Protein AF-A0A353GSE0-F1 (afdb_monomer_lite)

Structure (mmCIF, N/CA/C/O backbone):
data_AF-A0A353GSE0-F1
#
_entry.id   AF-A0A353GSE0-F1
#
loop_
_atom_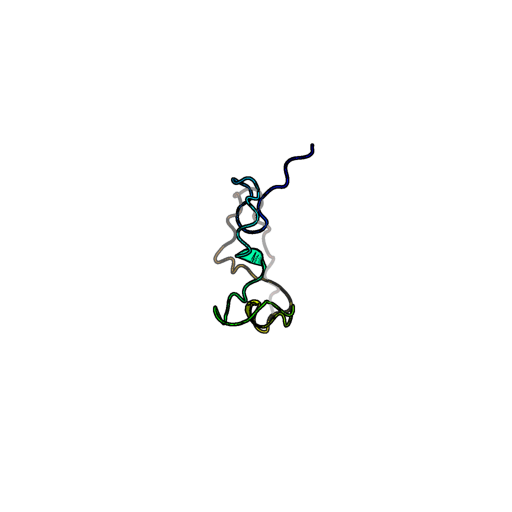site.group_PDB
_atom_site.id
_atom_site.type_symbol
_atom_site.label_atom_id
_atom_site.label_alt_id
_atom_site.label_comp_id
_atom_site.label_asym_id
_atom_site.label_entity_id
_atom_site.label_seq_id
_atom_site.pdbx_PDB_ins_code
_atom_site.Cartn_x
_atom_site.Cartn_y
_atom_site.Cartn_z
_atom_site.occupancy
_atom_site.B_iso_or_equiv
_atom_site.auth_seq_id
_atom_site.auth_comp_id
_atom_site.auth_asym_id
_atom_site.auth_atom_id
_atom_site.pdbx_PDB_model_num
ATOM 1 N N . MET A 1 1 ? 20.0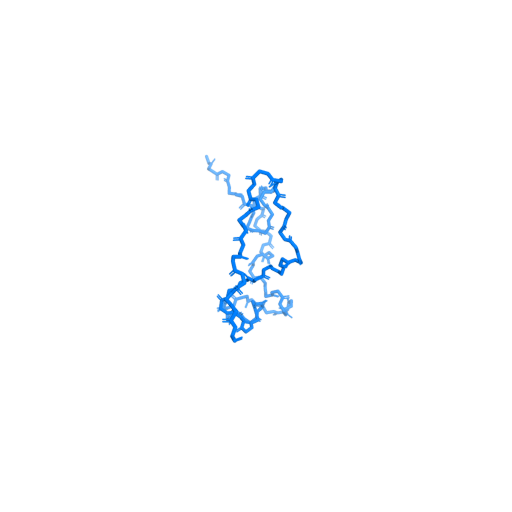09 20.079 2.016 1.00 55.03 1 MET A N 1
ATOM 2 C CA . MET A 1 1 ? 19.364 19.038 1.191 1.00 55.03 1 MET A CA 1
ATOM 3 C C . MET A 1 1 ? 18.377 18.330 2.101 1.00 55.03 1 MET A C 1
ATOM 5 O O . MET A 1 1 ? 18.766 17.992 3.209 1.00 55.03 1 MET A O 1
ATOM 9 N N . THR A 1 2 ? 17.106 18.229 1.724 1.00 72.50 2 THR A N 1
ATOM 10 C CA . THR A 1 2 ? 16.085 17.521 2.515 1.00 72.50 2 THR A CA 1
ATOM 11 C C . THR A 1 2 ? 16.149 16.036 2.188 1.00 72.50 2 THR A C 1
ATOM 13 O O . THR A 1 2 ? 16.006 15.675 1.021 1.00 72.50 2 THR A O 1
ATOM 16 N N . ILE A 1 3 ? 16.383 15.204 3.200 1.00 76.88 3 ILE A N 1
ATOM 17 C CA . ILE A 1 3 ? 16.340 13.744 3.084 1.00 76.88 3 ILE A CA 1
ATOM 18 C C . ILE A 1 3 ? 14.883 13.348 2.826 1.00 76.88 3 ILE A C 1
ATOM 20 O O . ILE A 1 3 ? 13.988 13.809 3.534 1.00 76.88 3 ILE A O 1
ATOM 24 N N . LYS A 1 4 ? 14.639 12.557 1.777 1.00 87.75 4 LYS A N 1
ATOM 25 C CA . LYS A 1 4 ? 13.321 11.979 1.497 1.00 87.75 4 LYS A CA 1
ATOM 26 C C . LYS A 1 4 ? 13.252 10.593 2.127 1.00 87.75 4 LYS A C 1
ATOM 28 O O . LYS A 1 4 ? 14.168 9.796 1.946 1.00 87.75 4 LYS A O 1
ATOM 33 N N . GLU A 1 5 ? 12.175 10.314 2.844 1.00 95.00 5 GLU A N 1
ATOM 34 C CA . GLU A 1 5 ? 11.886 8.986 3.390 1.00 95.00 5 GLU A CA 1
ATOM 35 C C . GLU A 1 5 ? 11.428 8.040 2.271 1.00 95.00 5 GLU A C 1
ATOM 37 O O . GLU A 1 5 ? 10.884 8.476 1.251 1.00 95.00 5 GLU A O 1
ATOM 42 N N . CYS A 1 6 ? 11.675 6.742 2.441 1.00 95.50 6 CYS A N 1
ATOM 43 C CA . CYS A 1 6 ? 11.204 5.728 1.507 1.00 95.50 6 CYS A CA 1
ATOM 44 C C . CYS A 1 6 ? 9.679 5.560 1.610 1.00 95.50 6 CYS A C 1
ATOM 46 O O . CYS A 1 6 ? 9.135 5.410 2.700 1.00 95.50 6 CYS A O 1
ATOM 48 N N . LEU A 1 7 ? 8.996 5.518 0.459 1.00 93.19 7 LEU A N 1
ATOM 49 C CA . LEU A 1 7 ? 7.535 5.362 0.381 1.00 93.19 7 LEU A CA 1
ATOM 50 C C . LEU A 1 7 ? 7.027 4.015 0.917 1.00 93.19 7 LEU A C 1
ATOM 52 O O . LEU A 1 7 ? 5.898 3.941 1.392 1.00 93.19 7 LEU A O 1
ATOM 56 N N . LEU A 1 8 ? 7.834 2.956 0.810 1.00 93.69 8 LEU A N 1
ATOM 57 C CA . LEU A 1 8 ? 7.460 1.609 1.258 1.00 93.69 8 LEU A CA 1
ATOM 58 C C . LEU A 1 8 ? 7.884 1.326 2.704 1.00 93.69 8 LEU A C 1
ATOM 60 O O . LEU A 1 8 ? 7.352 0.415 3.336 1.00 93.69 8 LEU A O 1
ATOM 64 N N . ASP A 1 9 ? 8.853 2.077 3.229 1.00 94.31 9 ASP A N 1
ATOM 65 C CA . ASP A 1 9 ? 9.443 1.832 4.541 1.00 94.31 9 ASP A CA 1
ATOM 66 C C . ASP A 1 9 ? 9.916 3.141 5.183 1.00 94.31 9 ASP A C 1
ATOM 68 O O . ASP A 1 9 ? 11.034 3.604 4.954 1.00 94.31 9 ASP A O 1
ATOM 72 N N . ASN A 1 10 ? 9.076 3.702 6.054 1.00 92.69 10 ASN A N 1
ATOM 73 C CA . ASN A 1 10 ? 9.349 4.962 6.751 1.00 92.69 10 ASN A CA 1
ATOM 74 C C . ASN A 1 10 ? 10.560 4.900 7.705 1.00 92.69 10 ASN A C 1
ATOM 76 O O . ASN A 1 10 ? 10.928 5.918 8.282 1.00 92.69 10 ASN A O 1
ATOM 80 N N . SER A 1 11 ? 11.173 3.729 7.919 1.00 94.25 11 SER A N 1
ATOM 81 C CA . SER A 1 11 ? 12.421 3.608 8.685 1.00 94.25 11 SER A CA 1
ATOM 82 C C . SER A 1 11 ? 13.683 3.807 7.837 1.00 94.25 11 SER A C 1
ATOM 84 O O . SER A 1 11 ? 14.789 3.830 8.382 1.00 94.25 11 SER A O 1
ATOM 86 N N . LYS A 1 12 ? 13.537 3.951 6.512 1.00 93.81 12 LYS A N 1
ATOM 87 C CA . LYS A 1 12 ? 14.641 4.063 5.555 1.00 93.81 12 LYS A CA 1
ATOM 88 C C . LYS A 1 12 ? 14.634 5.401 4.823 1.00 93.81 12 LYS A C 1
ATOM 90 O O . LYS A 1 12 ? 13.588 5.937 4.461 1.00 93.81 12 LYS A O 1
ATOM 95 N N . GLU A 1 13 ? 15.831 5.892 4.525 1.00 95.94 13 GLU A N 1
ATOM 96 C CA . GLU A 1 13 ? 16.025 6.977 3.562 1.00 95.94 13 GLU A CA 1
ATOM 97 C C . GLU A 1 13 ? 15.850 6.449 2.132 1.00 95.94 13 GLU A C 1
ATOM 99 O O . GLU A 1 13 ? 16.243 5.322 1.815 1.00 95.94 13 GLU A O 1
ATOM 104 N N . CYS A 1 14 ? 15.253 7.261 1.260 1.00 95.69 14 CYS A N 1
ATOM 105 C CA . CYS A 1 14 ? 15.095 6.932 -0.150 1.00 95.69 14 CYS A CA 1
ATOM 106 C C . CYS A 1 14 ? 16.466 6.889 -0.837 1.00 95.69 14 CYS A C 1
ATOM 108 O O . CYS A 1 14 ? 17.209 7.868 -0.820 1.00 95.69 14 CYS A O 1
ATOM 110 N N . ASN A 1 15 ? 16.774 5.757 -1.467 1.00 95.00 15 ASN A N 1
ATOM 111 C CA . ASN A 1 15 ? 18.000 5.513 -2.230 1.00 95.00 15 ASN A CA 1
ATOM 112 C C . ASN A 1 15 ? 17.743 5.378 -3.744 1.00 95.00 15 ASN A C 1
ATOM 114 O O . ASN A 1 15 ? 18.584 4.834 -4.454 1.00 95.00 15 ASN A O 1
ATOM 118 N N . ASP A 1 16 ? 16.574 5.827 -4.212 1.00 94.94 16 ASP A N 1
ATOM 119 C CA . ASP A 1 16 ? 16.133 5.771 -5.611 1.00 94.94 16 ASP A CA 1
ATOM 120 C C . ASP A 1 16 ? 16.159 4.350 -6.220 1.00 94.94 16 ASP A C 1
ATOM 122 O O . ASP A 1 16 ? 16.472 4.166 -7.394 1.00 94.94 16 ASP A O 1
ATOM 126 N N . CYS A 1 17 ? 15.806 3.322 -5.430 1.00 95.31 17 CYS A N 1
ATOM 127 C CA . CYS A 1 17 ? 15.766 1.928 -5.897 1.00 95.31 17 CYS A CA 1
ATOM 128 C C . CYS A 1 17 ? 14.668 1.626 -6.935 1.00 95.31 17 CYS A C 1
ATOM 130 O O . CYS A 1 17 ? 14.760 0.617 -7.630 1.00 95.31 17 CYS A O 1
ATOM 132 N N . GLY A 1 18 ? 13.625 2.458 -7.027 1.00 93.62 18 GLY A N 1
ATOM 133 C CA . GLY A 1 18 ? 12.503 2.277 -7.959 1.00 93.62 18 GLY A CA 1
ATOM 134 C C . GLY A 1 18 ? 11.484 1.198 -7.566 1.00 93.62 18 GLY A C 1
ATOM 135 O O . GLY A 1 18 ? 10.513 0.995 -8.285 1.00 93.62 18 GLY A O 1
ATOM 136 N N . GLU A 1 19 ? 11.642 0.523 -6.422 1.00 95.50 19 GLU A N 1
ATOM 137 C CA . GLU A 1 19 ? 10.722 -0.548 -5.993 1.00 95.50 19 GLU A CA 1
ATOM 138 C C . GLU A 1 19 ? 9.279 -0.056 -5.806 1.00 95.50 19 GLU A C 1
ATOM 140 O O . GLU A 1 19 ? 8.336 -0.764 -6.144 1.00 95.50 19 GLU A O 1
ATOM 145 N N . CYS A 1 20 ? 9.099 1.179 -5.330 1.00 94.88 20 CYS A N 1
ATOM 146 C CA . CYS A 1 20 ? 7.785 1.802 -5.156 1.00 94.88 20 CYS A CA 1
ATOM 147 C C . CYS A 1 20 ? 7.051 2.100 -6.477 1.00 94.88 20 CYS A C 1
ATOM 149 O O . CYS A 1 20 ? 5.875 2.459 -6.444 1.00 94.88 20 CYS A O 1
ATOM 151 N N . GLU A 1 21 ? 7.723 1.967 -7.624 1.00 96.31 21 GLU A N 1
ATOM 152 C CA . GLU A 1 21 ? 7.129 2.153 -8.951 1.00 96.31 21 GLU A CA 1
ATOM 153 C C . GLU A 1 21 ? 6.613 0.840 -9.556 1.00 96.31 21 GLU A C 1
ATOM 155 O O . GLU A 1 21 ? 5.954 0.864 -10.595 1.00 96.31 21 GLU A O 1
ATOM 160 N N . ILE A 1 22 ? 6.886 -0.311 -8.937 1.00 97.06 22 ILE A N 1
ATOM 161 C CA . ILE A 1 22 ? 6.479 -1.627 -9.440 1.00 97.06 22 ILE A CA 1
ATOM 162 C C . ILE A 1 22 ? 5.101 -2.008 -8.887 1.00 97.06 22 ILE A C 1
ATOM 164 O O . ILE A 1 22 ? 4.735 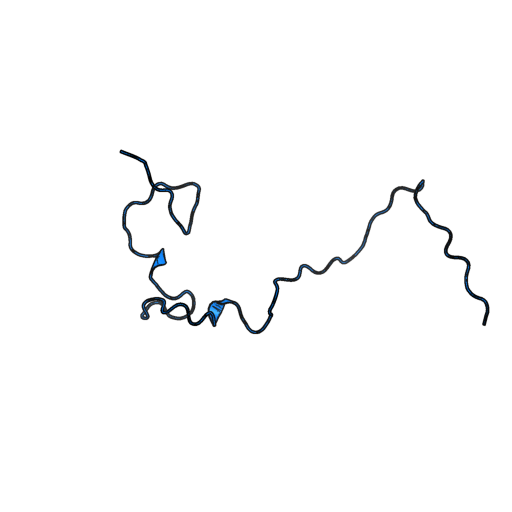-1.661 -7.769 1.00 97.06 22 ILE A O 1
ATOM 168 N N . CYS A 1 23 ? 4.296 -2.705 -9.688 1.00 96.31 23 CYS A N 1
ATOM 169 C CA . CYS A 1 23 ? 2.977 -3.160 -9.270 1.00 96.31 23 CYS A CA 1
ATOM 170 C C . CYS A 1 23 ? 3.070 -4.296 -8.240 1.00 96.31 23 CYS A C 1
ATOM 172 O O . CYS A 1 23 ? 3.646 -5.345 -8.523 1.00 96.31 23 CYS A O 1
ATOM 174 N N . ASP A 1 24 ? 2.377 -4.143 -7.107 1.00 93.88 24 ASP A N 1
ATOM 175 C CA . ASP A 1 24 ? 2.305 -5.168 -6.050 1.00 93.88 24 ASP A CA 1
ATOM 176 C C . ASP A 1 24 ? 1.756 -6.526 -6.527 1.00 93.88 24 ASP A C 1
ATOM 178 O O . ASP A 1 24 ? 2.019 -7.558 -5.911 1.00 93.88 24 ASP A O 1
ATOM 182 N N . LEU A 1 25 ? 0.964 -6.538 -7.608 1.00 95.38 25 LEU A N 1
ATOM 183 C CA . LEU A 1 25 ? 0.377 -7.760 -8.172 1.00 95.38 25 LEU A CA 1
ATOM 184 C C . LEU A 1 25 ? 1.206 -8.373 -9.305 1.00 95.38 25 LEU A C 1
ATOM 186 O O . LEU A 1 25 ? 1.088 -9.573 -9.548 1.00 95.38 25 LEU A O 1
ATOM 190 N N . ASP A 1 26 ? 1.989 -7.570 -10.027 1.00 96.25 26 ASP A N 1
ATOM 191 C CA . ASP A 1 26 ? 2.773 -8.027 -11.176 1.00 96.25 26 ASP A CA 1
ATOM 192 C C . ASP A 1 26 ? 4.161 -7.370 -11.165 1.00 96.25 26 ASP A C 1
ATOM 194 O O . ASP A 1 26 ? 4.286 -6.200 -11.542 1.00 96.25 26 ASP A O 1
ATOM 198 N N . PRO A 1 27 ? 5.222 -8.115 -10.797 1.00 95.56 27 PRO A N 1
ATOM 199 C CA . PRO A 1 27 ? 6.574 -7.573 -10.703 1.00 95.56 27 PRO A CA 1
ATOM 200 C C . PRO A 1 27 ? 7.162 -7.141 -12.057 1.00 95.56 27 PRO A C 1
ATOM 202 O O . PRO A 1 27 ? 8.199 -6.486 -12.083 1.00 95.56 27 PRO A O 1
ATOM 205 N N . ASN A 1 28 ? 6.528 -7.489 -13.185 1.00 96.50 28 ASN A N 1
ATOM 206 C CA . ASN A 1 28 ? 6.962 -7.062 -14.519 1.00 96.50 28 ASN A CA 1
ATOM 207 C C . ASN A 1 28 ? 6.268 -5.775 -14.994 1.00 96.50 28 ASN A C 1
ATOM 209 O O . ASN A 1 28 ? 6.530 -5.311 -16.106 1.00 96.50 28 ASN A O 1
ATOM 213 N N . LYS A 1 29 ? 5.359 -5.209 -14.191 1.00 96.88 29 LYS A N 1
ATOM 214 C CA . LYS A 1 29 ? 4.527 -4.063 -14.562 1.00 96.88 29 LYS A CA 1
ATOM 215 C C . LYS A 1 29 ? 4.872 -2.837 -13.710 1.00 96.88 29 LYS A C 1
ATOM 217 O O . LYS A 1 29 ? 4.841 -2.906 -12.485 1.00 96.88 29 LYS A O 1
ATOM 222 N N . ILE A 1 30 ? 5.090 -1.689 -14.357 1.00 97.50 30 ILE A N 1
ATOM 223 C CA . ILE A 1 30 ? 5.126 -0.379 -13.681 1.00 97.50 30 ILE A CA 1
ATOM 224 C C . ILE A 1 30 ? 3.712 -0.031 -13.200 1.00 97.50 30 ILE A C 1
ATOM 226 O O . ILE A 1 30 ? 2.740 -0.151 -13.954 1.00 97.50 30 ILE A O 1
ATOM 230 N N . CYS A 1 31 ? 3.587 0.391 -11.945 1.00 96.00 31 CYS A N 1
ATOM 231 C CA . CYS A 1 31 ? 2.320 0.771 -11.347 1.00 96.00 31 CYS A CA 1
ATOM 232 C C . CYS A 1 31 ? 1.685 1.936 -12.120 1.00 96.00 31 CYS A C 1
ATOM 234 O O . CYS A 1 31 ? 2.241 3.023 -12.244 1.00 96.00 31 CYS A O 1
ATOM 236 N N . ASP A 1 32 ? 0.481 1.700 -12.629 1.00 96.69 32 ASP A N 1
ATOM 237 C CA . ASP A 1 32 ? -0.344 2.660 -13.364 1.00 96.69 32 ASP A CA 1
ATOM 238 C C . ASP A 1 32 ? -1.494 3.207 -12.504 1.00 96.69 32 ASP A C 1
ATOM 240 O O . ASP A 1 32 ? -2.468 3.740 -13.032 1.00 96.69 32 ASP A O 1
ATOM 244 N N . ASN A 1 33 ? -1.412 3.037 -11.178 1.00 93.12 33 ASN A N 1
ATOM 245 C CA . ASN A 1 33 ? -2.452 3.399 -10.212 1.00 93.12 33 ASN A CA 1
ATOM 246 C C . ASN A 1 33 ? -3.838 2.801 -10.531 1.00 93.12 33 ASN A C 1
ATOM 248 O O . ASN A 1 33 ? -4.866 3.402 -10.232 1.00 93.12 33 ASN A O 1
ATOM 252 N N . CYS A 1 34 ? -3.897 1.593 -11.109 1.00 94.50 34 CYS A N 1
ATOM 253 C CA . CYS A 1 34 ? -5.170 0.914 -11.387 1.00 94.50 34 CYS A CA 1
ATOM 254 C C . CYS A 1 34 ? -5.919 0.402 -10.138 1.00 94.50 34 CYS A C 1
ATOM 256 O O . CYS A 1 34 ? -7.018 -0.131 -10.279 1.00 94.50 34 CYS A O 1
ATOM 258 N N . CYS A 1 35 ? -5.324 0.510 -8.944 1.00 91.12 35 CYS A N 1
ATOM 259 C CA . CYS A 1 35 ? -5.896 0.150 -7.638 1.00 91.12 35 CYS A CA 1
ATOM 260 C C . CYS A 1 35 ? -6.352 -1.311 -7.457 1.00 91.12 35 CYS A C 1
ATOM 262 O O . CYS A 1 35 ? -6.941 -1.641 -6.434 1.00 91.12 35 CYS A O 1
ATOM 264 N N . ARG A 1 36 ? -6.038 -2.226 -8.385 1.00 92.00 36 ARG A N 1
ATOM 265 C CA . ARG A 1 36 ? -6.438 -3.645 -8.281 1.00 92.00 36 ARG A CA 1
ATOM 266 C C . ARG A 1 36 ? -5.835 -4.364 -7.070 1.00 92.00 36 ARG A C 1
ATOM 268 O O . ARG A 1 36 ? -6.437 -5.308 -6.573 1.00 92.00 36 ARG A O 1
ATOM 275 N N . CYS A 1 37 ? -4.668 -3.925 -6.591 1.00 91.31 37 CYS A N 1
ATOM 276 C CA . CYS A 1 37 ? -4.031 -4.459 -5.382 1.00 91.31 37 CYS A CA 1
ATOM 277 C C . CYS A 1 37 ? -4.814 -4.151 -4.094 1.00 91.31 37 CYS A C 1
ATOM 279 O O . CYS A 1 37 ? -4.602 -4.825 -3.090 1.00 91.31 37 CYS A O 1
ATOM 281 N N . LEU A 1 38 ? -5.741 -3.186 -4.121 1.00 88.56 38 LEU A N 1
ATOM 282 C CA . LEU A 1 38 ? -6.580 -2.823 -2.974 1.00 88.56 38 LEU A CA 1
ATOM 283 C C . LEU A 1 38 ? -7.825 -3.721 -2.834 1.00 88.56 38 LEU A C 1
ATOM 285 O O . LEU A 1 38 ? -8.476 -3.710 -1.791 1.00 88.56 38 LEU A O 1
ATOM 289 N N . GLY A 1 39 ? -8.136 -4.527 -3.856 1.00 86.75 39 GLY A N 1
ATOM 290 C CA . GLY A 1 39 ? -9.347 -5.345 -3.908 1.00 86.75 39 GLY A CA 1
ATOM 291 C C . GLY A 1 39 ? -10.618 -4.533 -4.190 1.00 86.75 39 GLY A C 1
ATOM 292 O O . GLY A 1 39 ? -10.556 -3.390 -4.633 1.00 86.75 39 GLY A O 1
ATOM 293 N N . ASP A 1 40 ? -11.778 -5.147 -3.944 1.00 84.44 40 ASP A N 1
ATOM 294 C CA . ASP A 1 40 ? -13.096 -4.597 -4.315 1.00 84.44 40 ASP A CA 1
ATOM 295 C C . ASP A 1 40 ? -13.759 -3.746 -3.214 1.00 84.44 40 ASP A C 1
ATOM 297 O O . ASP A 1 40 ? -14.887 -3.281 -3.374 1.00 84.44 40 ASP A O 1
ATOM 301 N N . ALA A 1 41 ? -13.112 -3.588 -2.059 1.00 83.38 41 ALA A N 1
ATOM 302 C CA . ALA A 1 41 ? -13.696 -2.877 -0.929 1.00 83.38 41 ALA A CA 1
ATOM 303 C C . ALA A 1 41 ? -13.357 -1.381 -0.980 1.00 83.38 41 ALA A C 1
ATOM 305 O O . ALA A 1 41 ? -12.188 -1.012 -1.032 1.00 83.38 41 ALA A O 1
ATOM 306 N N . ASP A 1 42 ? -14.371 -0.522 -0.842 1.00 80.69 42 ASP A N 1
ATOM 307 C CA . ASP A 1 42 ? -14.181 0.936 -0.741 1.00 80.69 42 ASP A CA 1
ATOM 308 C C . ASP A 1 42 ? -13.385 1.350 0.512 1.00 80.69 42 ASP A C 1
ATOM 310 O O . ASP A 1 42 ? -12.805 2.436 0.569 1.00 80.69 42 ASP A O 1
ATOM 314 N N . TYR A 1 43 ? -13.372 0.492 1.539 1.00 83.12 43 TYR A N 1
ATOM 315 C CA . TYR A 1 43 ? -12.722 0.747 2.820 1.00 83.12 43 TYR A CA 1
ATOM 316 C C . TYR A 1 43 ? -12.105 -0.527 3.401 1.00 83.12 43 TYR A C 1
ATOM 318 O O . TYR A 1 43 ? -12.717 -1.597 3.391 1.00 83.12 43 TYR A O 1
ATOM 326 N N . SER A 1 44 ? -10.936 -0.385 4.024 1.00 83.50 44 SER A N 1
ATOM 327 C CA . SER A 1 44 ? -10.359 -1.427 4.875 1.00 83.50 44 SER A CA 1
ATOM 328 C C . SER A 1 44 ? -11.193 -1.594 6.147 1.00 83.50 44 SER A C 1
ATOM 330 O O . SER A 1 44 ? -11.422 -0.631 6.881 1.00 83.50 44 SER A O 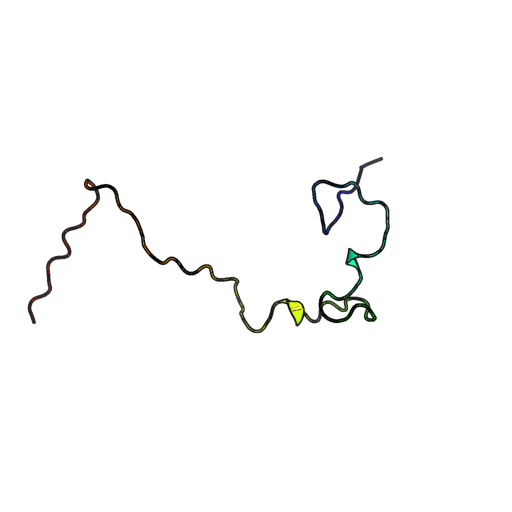1
ATOM 332 N N . ALA A 1 45 ? -11.620 -2.822 6.443 1.00 86.06 45 ALA A N 1
ATOM 333 C CA . ALA A 1 45 ? -12.394 -3.138 7.640 1.00 86.06 45 ALA A CA 1
ATOM 334 C C . ALA A 1 45 ? -11.628 -4.096 8.560 1.00 86.06 45 ALA A C 1
ATOM 336 O O . ALA A 1 45 ? -11.089 -5.109 8.118 1.00 86.06 45 ALA A O 1
ATOM 337 N N . ILE A 1 46 ? -11.630 -3.804 9.863 1.00 88.12 46 ILE A N 1
ATOM 338 C CA . ILE A 1 46 ? -11.111 -4.703 10.899 1.00 88.12 46 ILE A CA 1
ATOM 339 C C . ILE A 1 46 ? -12.302 -5.314 11.634 1.00 88.12 46 ILE A C 1
ATOM 341 O O . ILE A 1 46 ? -13.148 -4.601 12.179 1.00 88.12 46 ILE A O 1
ATOM 345 N N . LYS A 1 47 ? -12.373 -6.647 11.670 1.00 91.25 47 LYS A N 1
ATOM 346 C CA . LYS A 1 47 ? -13.423 -7.358 12.404 1.00 91.25 47 LYS A CA 1
ATOM 347 C C . LYS A 1 47 ? -13.139 -7.301 13.906 1.00 91.25 47 LYS A C 1
ATOM 349 O O . LYS A 1 47 ? -12.126 -7.811 14.369 1.00 91.25 47 LYS A O 1
ATOM 354 N N . VAL A 1 48 ? -14.068 -6.735 14.673 1.00 92.31 48 VAL A N 1
ATOM 355 C CA . VAL A 1 48 ? -14.022 -6.756 16.141 1.00 92.31 48 VAL A CA 1
ATOM 356 C C . VAL A 1 48 ? -14.806 -7.965 16.646 1.00 92.31 48 VAL A C 1
ATOM 358 O O . VAL A 1 48 ? -16.017 -8.041 16.454 1.00 92.31 48 VAL A O 1
ATOM 361 N N . GLU A 1 49 ? -14.132 -8.914 17.298 1.00 94.31 49 GLU A N 1
ATOM 362 C CA . GLU A 1 49 ? -14.789 -10.106 17.858 1.00 94.31 49 GLU A CA 1
ATOM 363 C C . GLU A 1 49 ? -15.621 -9.788 19.104 1.00 94.31 49 GLU A C 1
ATOM 365 O O . GLU A 1 49 ? -16.732 -10.293 19.272 1.00 94.31 49 GLU A O 1
ATOM 370 N N . LYS A 1 50 ? -15.089 -8.942 19.993 1.00 90.12 50 LYS A N 1
ATOM 371 C CA . LYS A 1 50 ? -15.734 -8.579 21.256 1.00 90.12 50 LYS A CA 1
ATOM 372 C C . LYS A 1 50 ? -15.311 -7.188 21.708 1.00 90.12 50 LYS A C 1
ATOM 374 O O . LYS A 1 50 ? -14.149 -6.814 21.604 1.00 90.12 50 LYS A O 1
ATOM 379 N N . ILE A 1 51 ? -16.258 -6.460 22.293 1.00 86.38 51 ILE A N 1
ATOM 380 C CA . ILE A 1 51 ? -15.997 -5.217 23.021 1.00 86.38 51 ILE A CA 1
ATOM 381 C C . ILE A 1 51 ? -15.948 -5.557 24.513 1.00 86.38 51 ILE A C 1
ATOM 383 O O . ILE A 1 51 ? -16.919 -6.079 25.067 1.00 86.38 51 ILE A O 1
ATOM 387 N N . ILE A 1 52 ? -14.817 -5.291 25.166 1.00 89.88 52 ILE A N 1
ATOM 388 C CA . ILE A 1 52 ? -14.661 -5.458 26.616 1.00 89.88 52 ILE A CA 1
ATOM 389 C C . ILE A 1 52 ? -15.021 -4.127 27.271 1.00 89.88 52 ILE A C 1
ATOM 391 O O . ILE A 1 52 ? -14.341 -3.125 27.069 1.00 89.88 52 ILE A O 1
ATOM 395 N N . MET A 1 53 ? -16.111 -4.112 28.035 1.00 83.88 53 MET A N 1
ATOM 396 C CA . MET A 1 53 ? -16.542 -2.930 28.779 1.00 83.88 53 MET A CA 1
ATOM 397 C C . MET A 1 53 ? -16.188 -3.090 30.261 1.00 83.88 53 MET A C 1
ATOM 399 O O . MET A 1 53 ? -16.386 -4.178 30.807 1.00 83.88 53 MET A O 1
ATOM 403 N N . PRO A 1 54 ? -15.718 -2.031 30.941 1.00 83.12 54 PRO A N 1
ATOM 404 C CA . PRO A 1 54 ? -15.594 -2.049 32.392 1.00 83.12 54 PRO A CA 1
ATOM 405 C C . PRO A 1 54 ? -16.983 -2.147 33.039 1.00 83.12 54 PRO A C 1
ATOM 407 O O . PRO A 1 54 ? -17.953 -1.568 32.544 1.00 83.12 54 PRO A O 1
ATOM 410 N N . GLU A 1 55 ? -17.077 -2.844 34.174 1.00 77.25 55 GLU A N 1
ATOM 411 C CA . GLU A 1 55 ? -18.346 -3.166 34.857 1.00 77.25 55 GLU A CA 1
ATOM 412 C C . GLU A 1 55 ? -19.236 -1.940 35.120 1.00 77.25 55 GLU A C 1
ATOM 414 O O . GLU A 1 55 ? -20.462 -2.015 35.057 1.00 77.25 55 GLU A O 1
ATOM 419 N N . LYS A 1 56 ? -18.616 -0.778 35.347 1.00 72.31 56 LYS A N 1
ATOM 420 C CA . LYS A 1 56 ? -19.297 0.496 35.617 1.00 72.31 56 LYS A CA 1
ATOM 421 C C . LYS A 1 56 ? -20.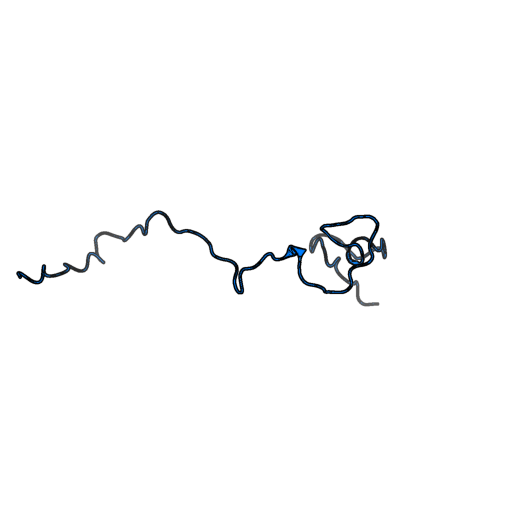091 1.050 34.422 1.00 72.31 56 LYS A C 1
ATOM 423 O O . LYS A 1 56 ? -20.923 1.927 34.624 1.00 72.31 56 LYS A O 1
ATOM 428 N N . ILE A 1 57 ? -19.856 0.558 33.201 1.00 71.19 57 ILE A N 1
ATOM 429 C CA . ILE A 1 57 ? -20.482 1.045 31.953 1.00 71.19 57 ILE A CA 1
ATOM 430 C C . ILE A 1 57 ? -21.518 0.031 31.417 1.00 71.19 57 ILE A C 1
ATOM 432 O O . ILE A 1 57 ? -21.999 0.140 30.292 1.00 71.19 57 ILE A O 1
ATOM 436 N N . LEU A 1 58 ? -21.926 -0.966 32.212 1.00 64.00 58 LEU A N 1
ATOM 437 C CA . LEU A 1 58 ? -22.993 -1.895 31.828 1.00 64.00 58 LEU A CA 1
ATOM 438 C C . LEU A 1 58 ? -24.349 -1.169 31.733 1.00 64.00 58 LEU A C 1
ATOM 440 O O . LEU A 1 58 ? -25.136 -1.126 32.680 1.00 64.00 58 LEU A O 1
ATOM 444 N N . PHE A 1 59 ? -24.656 -0.621 30.555 1.00 64.00 59 PHE A N 1
ATOM 445 C CA . PHE A 1 59 ? -25.991 -0.148 30.213 1.00 64.00 59 PHE A CA 1
ATOM 446 C C . PHE A 1 59 ? -26.949 -1.340 30.254 1.00 64.00 59 PHE A C 1
ATOM 448 O O . PHE A 1 59 ? -26.935 -2.207 29.376 1.00 64.00 59 PHE A O 1
ATOM 455 N N . LYS A 1 60 ? -27.801 -1.391 31.284 1.00 63.28 60 LYS A N 1
ATOM 456 C CA . LYS A 1 60 ? -28.910 -2.344 31.369 1.00 63.28 60 LYS A CA 1
ATOM 457 C C . LYS A 1 60 ? -29.850 -2.084 30.191 1.00 63.28 60 LYS A C 1
ATOM 459 O O . LYS A 1 60 ? -30.758 -1.262 30.289 1.00 63.28 60 LYS A O 1
ATOM 464 N N . ARG A 1 61 ? -29.640 -2.774 29.067 1.00 61.72 61 ARG A N 1
ATOM 465 C CA . ARG A 1 61 ? -30.620 -2.843 27.980 1.00 61.72 61 ARG A CA 1
ATOM 466 C C . ARG A 1 61 ? -31.915 -3.376 28.592 1.00 61.72 61 ARG A C 1
ATOM 468 O O . ARG A 1 61 ? -32.010 -4.562 28.906 1.00 61.72 61 ARG A O 1
ATOM 475 N N . LYS A 1 62 ? -32.900 -2.500 28.823 1.00 56.31 62 LYS A N 1
ATOM 476 C CA . LYS A 1 62 ? -34.258 -2.932 29.161 1.00 56.31 62 LYS A CA 1
ATOM 477 C C . LYS A 1 62 ? -34.716 -3.804 27.997 1.00 56.31 62 LYS A C 1
ATOM 479 O O . LYS A 1 62 ? -34.810 -3.320 26.873 1.00 56.31 62 LYS A O 1
ATOM 484 N N . LYS A 1 63 ? -34.942 -5.095 28.251 1.00 55.88 63 LYS A N 1
ATOM 485 C CA . LYS A 1 63 ? -35.588 -5.975 27.277 1.00 55.88 63 LYS A CA 1
ATOM 486 C C . LYS A 1 63 ? -36.935 -5.339 26.937 1.00 55.88 63 LYS A C 1
ATOM 488 O O . LYS A 1 63 ? -37.784 -5.224 27.820 1.00 55.88 63 LYS A O 1
ATOM 493 N N . ILE A 1 64 ? -37.107 -4.901 25.693 1.00 60.56 64 ILE A N 1
ATOM 494 C CA . ILE A 1 64 ? -38.427 -4.588 25.150 1.00 60.56 64 ILE A CA 1
ATOM 495 C C . ILE A 1 64 ? -39.177 -5.920 25.176 1.00 60.56 64 ILE A C 1
ATOM 497 O O . ILE A 1 64 ? -38.828 -6.843 24.441 1.00 60.56 64 ILE A O 1
ATOM 501 N N . LYS A 1 65 ? -40.111 -6.066 26.120 1.00 52.94 65 LYS A N 1
ATOM 502 C CA . LYS A 1 65 ? -41.026 -7.206 26.149 1.00 52.94 65 LYS A CA 1
ATOM 503 C C . LYS A 1 65 ? -41.948 -7.047 24.938 1.00 52.94 65 LYS A C 1
ATOM 505 O O . LYS A 1 65 ? -42.588 -6.005 24.820 1.00 52.94 65 LYS A O 1
ATOM 510 N N . LYS A 1 66 ? -41.926 -8.025 24.036 1.00 48.00 66 LYS A N 1
ATOM 511 C CA . LYS A 1 66 ? -42.927 -8.185 22.981 1.00 48.00 66 LYS A CA 1
ATOM 512 C C . LYS A 1 66 ? -44.090 -8.996 23.536 1.00 48.00 66 LYS A C 1
ATOM 514 O O . LYS A 1 66 ? -43.808 -9.849 24.411 1.00 48.00 66 LYS A O 1
#

Sequence (66 aa):
MTIKECLLDNSKECNDCGECEICDLDPNKICDNCCRCLGDADYSAIKVEKIIMPEKILFKRKKIKK

Foldseek 3Di:
DDFDADPVDNVDTDPPPCPVQADPVDRVDGDPVPCVVVPDDPDDDDDDPDDDDDPVPPDPPPPPDD

pLDDT: mean 85.53, std 13.29, range [48.0, 97.5]

Secondary structure (DSSP, 8-state):
-PPPBPSS-TTSB-----GGGEETTEEEEE-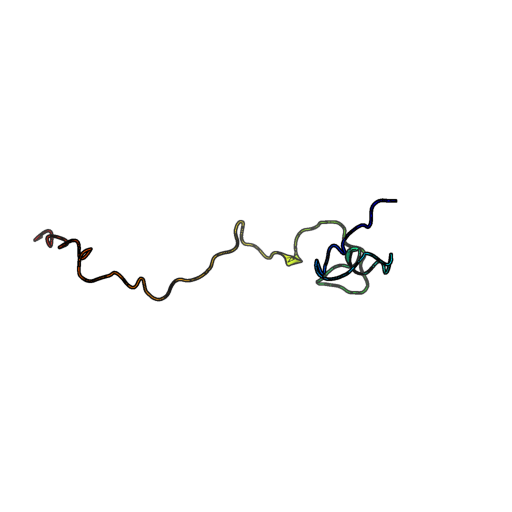----GGG-S-SS-----------GGG---------

Radius of gyration: 23.02 Å; chains: 1; bounding box: 62×29×50 Å